Protein AF-A0A2V6SH34-F1 (afdb_monomer_lite)

Foldseek 3Di:
DDDDDDPPPDPDDDDDPLVVVLVVLLLVLQLVCLAVNLVPRALVVSCVVVVHDSVRSCVNQVGSVSSSVSSVVVVVVVLCVQAVVVLVPFDPDPSSVVSNVVSVVCVVVDCSRNHD

Secondary structure (DSSP, 8-state):
----------PPPPPPHHHHHHHHHHHHHHHHHHHHHHHH--HHHHHHHTT--HHHHHHHHSSHHHHHHHHHHHHHHHHIIIIIHHHHTSPTTHHHHHHHHHHHHHHHT-TTSTT-

pLDDT: mean 86.34, std 17.23, range [37.78, 98.5]

Structure (mmCIF, N/CA/C/O backbone):
data_AF-A0A2V6SH34-F1
#
_entry.id   AF-A0A2V6SH34-F1
#
loop_
_atom_site.group_PDB
_atom_site.id
_atom_site.type_symbol
_atom_site.label_atom_id
_atom_site.label_alt_id
_atom_site.label_comp_id
_atom_site.label_asym_id
_atom_site.label_entity_id
_atom_site.label_seq_id
_atom_site.pdbx_PDB_ins_code
_atom_site.Cartn_x
_atom_site.Cartn_y
_atom_site.Cartn_z
_atom_site.occupancy
_atom_site.B_iso_or_equiv
_atom_site.auth_seq_id
_atom_site.auth_comp_id
_atom_site.auth_asym_id
_atom_site.auth_atom_id
_atom_site.pdbx_PDB_model_num
ATOM 1 N N . MET A 1 1 ? -13.516 30.768 33.360 1.00 46.38 1 MET A N 1
ATOM 2 C CA . MET A 1 1 ? -12.918 31.192 32.075 1.00 46.38 1 MET A CA 1
ATOM 3 C C . MET A 1 1 ? -11.437 30.841 32.093 1.00 46.38 1 MET A C 1
ATOM 5 O O . MET A 1 1 ? -10.679 31.543 32.738 1.00 46.38 1 MET A O 1
ATOM 9 N N . THR A 1 2 ? -11.023 29.762 31.432 1.00 37.78 2 THR A N 1
ATOM 10 C CA . THR A 1 2 ? -9.606 29.489 31.134 1.00 37.78 2 THR A CA 1
ATOM 11 C C . THR A 1 2 ? -9.533 28.840 29.756 1.00 37.78 2 THR A C 1
ATOM 13 O O . THR A 1 2 ? -9.939 27.699 29.551 1.00 37.78 2 THR A O 1
ATOM 16 N N . ALA A 1 3 ? -9.094 29.631 28.778 1.00 46.12 3 ALA A N 1
ATOM 17 C CA . ALA A 1 3 ? -8.909 29.214 27.398 1.00 46.12 3 ALA A CA 1
ATOM 18 C C . ALA A 1 3 ? -7.631 28.367 27.290 1.00 46.12 3 ALA A C 1
ATOM 20 O O . ALA A 1 3 ? -6.523 28.868 27.469 1.00 46.12 3 ALA A O 1
ATOM 21 N N . GLY A 1 4 ? -7.792 27.073 27.012 1.00 39.00 4 GLY A N 1
ATOM 22 C CA . GLY A 1 4 ? -6.694 26.165 26.696 1.00 39.00 4 GLY A CA 1
ATOM 23 C C . GLY A 1 4 ? -6.188 26.407 25.275 1.00 39.00 4 GLY A C 1
ATOM 24 O O . GLY A 1 4 ? -6.943 26.310 24.308 1.00 39.00 4 GLY A O 1
ATOM 25 N N . ALA A 1 5 ? -4.904 26.738 25.167 1.00 45.12 5 ALA A N 1
ATOM 26 C CA . ALA A 1 5 ? -4.193 27.040 23.935 1.00 45.12 5 ALA A CA 1
ATOM 27 C C . ALA A 1 5 ? -4.395 25.974 22.838 1.00 45.12 5 ALA A C 1
ATOM 29 O O . ALA A 1 5 ? -4.084 24.791 23.017 1.00 45.12 5 ALA A O 1
ATOM 30 N N . LYS A 1 6 ? -4.854 26.419 21.661 1.00 47.69 6 LYS A N 1
ATOM 31 C CA . LYS A 1 6 ? -4.841 25.639 20.419 1.00 47.69 6 LYS A CA 1
ATOM 32 C C . LYS A 1 6 ? -3.385 25.368 20.025 1.00 47.69 6 LYS A C 1
ATOM 34 O O . LYS A 1 6 ? -2.729 26.219 19.432 1.00 47.69 6 LYS A O 1
ATOM 39 N N . ARG A 1 7 ? -2.873 24.174 20.346 1.00 52.72 7 ARG A N 1
ATOM 40 C CA . ARG A 1 7 ? -1.642 23.643 19.741 1.00 52.72 7 ARG A CA 1
ATOM 41 C C . ARG A 1 7 ? -1.880 23.534 18.237 1.00 52.72 7 ARG A C 1
ATOM 43 O O . ARG A 1 7 ? -2.653 22.687 17.799 1.00 52.72 7 ARG A O 1
ATOM 50 N N . GLY A 1 8 ? -1.252 24.419 17.468 1.00 41.31 8 GLY A N 1
ATOM 51 C CA . GLY A 1 8 ? -1.269 24.368 16.012 1.00 41.31 8 GLY A CA 1
ATOM 52 C C . GLY A 1 8 ? -0.751 23.012 15.543 1.00 41.31 8 GLY A C 1
ATOM 53 O O . GLY A 1 8 ? 0.417 22.684 15.752 1.00 41.31 8 GLY A O 1
ATOM 54 N N . ALA A 1 9 ? -1.630 22.211 14.944 1.00 49.34 9 ALA A N 1
ATOM 55 C CA . ALA A 1 9 ? -1.234 21.006 14.239 1.00 49.34 9 ALA A CA 1
ATOM 56 C C . ALA A 1 9 ? -0.336 21.437 13.072 1.00 49.34 9 ALA A C 1
ATOM 58 O O . ALA A 1 9 ? -0.781 22.102 12.139 1.00 49.34 9 ALA A O 1
ATOM 59 N N . LYS A 1 10 ? 0.959 21.133 13.173 1.00 48.19 10 LYS A N 1
ATOM 60 C CA . LYS A 1 10 ? 1.942 21.432 12.132 1.00 48.19 10 LYS A CA 1
ATOM 61 C C . LYS A 1 10 ? 1.590 20.571 10.917 1.00 48.19 10 LYS A C 1
ATOM 63 O O . LYS A 1 10 ? 1.704 19.350 10.994 1.00 48.19 10 LYS A O 1
ATOM 68 N N . SER A 1 11 ? 1.134 21.191 9.830 1.00 52.50 11 SER A N 1
ATOM 69 C CA . SER A 1 11 ? 0.846 20.484 8.580 1.00 52.50 11 SER A CA 1
ATOM 70 C C . SER A 1 11 ? 2.087 19.695 8.134 1.00 52.50 11 SER A C 1
ATOM 72 O O . SER A 1 11 ? 3.193 20.249 8.189 1.00 52.50 11 SER A O 1
ATOM 74 N N . PRO A 1 12 ? 1.954 18.420 7.721 1.00 60.06 12 PRO A N 1
ATOM 75 C CA . PRO A 1 12 ? 3.093 17.628 7.272 1.00 60.06 12 PRO A CA 1
ATOM 76 C C . PRO A 1 12 ? 3.802 18.343 6.119 1.00 60.06 12 PRO A C 1
ATOM 78 O O . PRO A 1 12 ? 3.156 18.791 5.170 1.00 60.06 12 PRO A O 1
ATOM 81 N N . ARG A 1 13 ? 5.131 18.482 6.198 1.00 63.97 13 ARG A N 1
ATOM 82 C CA . ARG A 1 13 ? 5.908 19.029 5.079 1.00 63.97 13 ARG A CA 1
ATOM 83 C C . ARG A 1 13 ? 5.768 18.084 3.880 1.00 63.97 13 ARG A C 1
ATOM 85 O O . ARG A 1 13 ? 5.848 16.872 4.085 1.00 63.97 13 ARG A O 1
ATOM 92 N N . PRO A 1 14 ? 5.590 18.600 2.651 1.00 68.50 14 PRO A N 1
ATOM 93 C CA . PRO A 1 14 ? 5.561 17.743 1.477 1.00 68.50 14 PRO A CA 1
ATOM 94 C C . PRO A 1 14 ? 6.881 16.972 1.387 1.00 68.50 14 PRO A C 1
ATOM 96 O O . PRO A 1 14 ? 7.952 17.579 1.455 1.00 68.50 14 PRO A O 1
ATOM 99 N N . GLY A 1 15 ? 6.797 15.645 1.256 1.00 77.56 15 GLY A N 1
ATOM 100 C CA . GLY A 1 15 ? 7.970 14.782 1.108 1.00 77.56 15 GLY A CA 1
ATOM 101 C C . GLY A 1 15 ? 8.833 15.191 -0.087 1.00 77.56 15 GLY A C 1
ATOM 102 O O . GLY A 1 15 ? 8.366 15.851 -1.025 1.00 77.56 15 GLY A O 1
ATOM 103 N N . SER A 1 16 ? 10.101 14.793 -0.062 1.00 92.44 16 SER A N 1
ATOM 104 C CA . SER A 1 16 ? 11.058 14.992 -1.151 1.00 92.44 16 SER A CA 1
ATOM 105 C C . SER A 1 16 ? 10.531 14.442 -2.484 1.00 92.44 16 SER A C 1
ATOM 107 O O . SER A 1 16 ? 9.653 13.578 -2.532 1.00 92.44 16 SER A O 1
ATOM 109 N N . LYS A 1 17 ? 11.086 14.919 -3.609 1.00 90.69 17 LYS A N 1
ATOM 110 C CA . LYS A 1 17 ? 10.730 14.398 -4.943 1.00 90.69 17 LYS A CA 1
ATOM 111 C C . LYS A 1 17 ? 10.892 12.872 -5.006 1.00 90.69 17 LYS A C 1
ATOM 113 O O . LYS A 1 17 ? 10.008 12.200 -5.521 1.00 90.69 17 LYS A O 1
ATOM 118 N N . GLY A 1 18 ? 11.977 12.345 -4.433 1.00 91.88 18 GLY A N 1
ATOM 119 C CA . GLY A 1 18 ? 12.252 10.909 -4.388 1.00 91.88 18 GLY A CA 1
ATOM 120 C C . GLY A 1 18 ? 11.214 10.116 -3.592 1.00 91.88 18 GLY A C 1
ATOM 121 O O . GLY A 1 18 ? 10.790 9.059 -4.049 1.00 91.88 18 GLY A O 1
ATOM 122 N N . GLU A 1 19 ? 10.752 10.638 -2.453 1.00 93.00 19 GLU A N 1
ATOM 123 C CA . GLU A 1 19 ? 9.687 10.004 -1.659 1.00 93.00 19 GLU A CA 1
ATOM 124 C C . GLU A 1 19 ? 8.351 9.998 -2.402 1.00 93.00 19 GLU A C 1
ATOM 126 O O . GLU A 1 19 ? 7.681 8.971 -2.429 1.00 93.00 19 GLU A O 1
ATOM 131 N N . ARG A 1 20 ? 7.989 11.099 -3.075 1.00 93.50 20 ARG A N 1
ATOM 132 C CA . ARG A 1 20 ? 6.758 11.150 -3.883 1.00 93.50 20 ARG A CA 1
ATOM 133 C C . ARG A 1 20 ? 6.791 10.156 -5.040 1.00 93.50 20 ARG A C 1
ATOM 135 O O . ARG A 1 20 ? 5.810 9.454 -5.262 1.00 93.50 20 ARG A O 1
ATOM 142 N N . THR A 1 21 ? 7.917 10.066 -5.751 1.00 94.62 21 THR A N 1
ATOM 143 C CA . THR A 1 21 ? 8.104 9.060 -6.806 1.00 94.62 21 THR A CA 1
ATOM 144 C C . THR A 1 21 ? 8.001 7.649 -6.233 1.00 94.62 21 THR A C 1
ATOM 146 O O . THR A 1 21 ? 7.301 6.810 -6.793 1.00 94.62 21 THR A O 1
ATOM 149 N N . ARG A 1 22 ? 8.639 7.389 -5.086 1.00 95.31 22 ARG A N 1
ATOM 150 C CA . ARG A 1 22 ? 8.586 6.086 -4.416 1.00 95.31 22 ARG A CA 1
ATOM 151 C C . ARG A 1 22 ? 7.160 5.694 -4.019 1.00 95.31 22 ARG A C 1
ATOM 153 O O . ARG A 1 22 ? 6.774 4.553 -4.249 1.00 95.31 22 ARG A O 1
ATOM 160 N N . GLU A 1 23 ? 6.380 6.619 -3.463 1.00 94.62 23 GLU A N 1
ATOM 161 C CA . GLU A 1 23 ? 4.965 6.396 -3.127 1.00 94.62 23 GLU A CA 1
ATOM 162 C C . GLU A 1 23 ? 4.110 6.125 -4.369 1.00 94.62 23 GLU A C 1
ATOM 164 O O . GLU A 1 23 ? 3.297 5.203 -4.359 1.00 94.62 23 GLU A O 1
ATOM 169 N N . ALA A 1 24 ? 4.324 6.864 -5.462 1.00 94.38 24 ALA A N 1
ATOM 170 C CA . ALA A 1 24 ? 3.616 6.627 -6.721 1.00 94.38 24 ALA A CA 1
ATOM 171 C C . ALA A 1 24 ? 3.908 5.226 -7.286 1.00 94.38 24 ALA A C 1
ATOM 173 O O . ALA A 1 24 ? 2.988 4.524 -7.708 1.00 94.38 24 ALA A O 1
ATOM 174 N N . ILE A 1 25 ? 5.170 4.786 -7.223 1.00 96.25 25 ILE A N 1
ATOM 175 C CA . ILE A 1 25 ? 5.550 3.425 -7.616 1.00 96.25 25 ILE A CA 1
ATOM 176 C C . ILE A 1 25 ? 4.850 2.392 -6.727 1.00 96.25 25 ILE A C 1
ATOM 178 O O . ILE A 1 25 ? 4.331 1.409 -7.244 1.00 96.25 25 ILE A O 1
ATOM 182 N N . LEU A 1 26 ? 4.803 2.601 -5.407 1.00 96.25 26 LEU A N 1
ATOM 183 C CA . LEU A 1 26 ? 4.143 1.673 -4.482 1.00 96.25 26 LEU A CA 1
ATOM 184 C C . LEU A 1 26 ? 2.634 1.582 -4.702 1.00 96.25 26 LEU A C 1
ATOM 186 O O . LEU A 1 26 ? 2.083 0.485 -4.635 1.00 96.25 26 LEU A O 1
ATOM 190 N N . ALA A 1 27 ? 1.975 2.703 -4.995 1.00 93.06 27 ALA A N 1
ATOM 191 C CA . ALA A 1 27 ? 0.557 2.717 -5.336 1.00 93.06 27 ALA A CA 1
ATOM 192 C C . ALA A 1 27 ? 0.282 1.882 -6.596 1.00 93.06 27 ALA A C 1
ATOM 194 O O . ALA A 1 27 ? -0.614 1.039 -6.598 1.00 93.06 27 ALA A O 1
ATOM 195 N N . HIS A 1 28 ? 1.102 2.049 -7.638 1.00 95.00 28 HIS A N 1
ATOM 196 C CA . HIS A 1 28 ? 0.981 1.254 -8.859 1.00 95.00 28 HIS A CA 1
ATOM 197 C C . HIS A 1 28 ? 1.337 -0.224 -8.633 1.00 95.00 28 HIS A C 1
ATOM 199 O O . HIS A 1 28 ? 0.651 -1.113 -9.125 1.00 95.00 28 HIS A O 1
ATOM 205 N N . ALA A 1 29 ? 2.382 -0.506 -7.853 1.00 95.06 29 ALA A N 1
ATOM 206 C CA . ALA A 1 29 ? 2.795 -1.864 -7.514 1.00 95.06 29 ALA A CA 1
ATOM 207 C C . ALA A 1 29 ? 1.694 -2.629 -6.779 1.00 95.06 29 ALA A C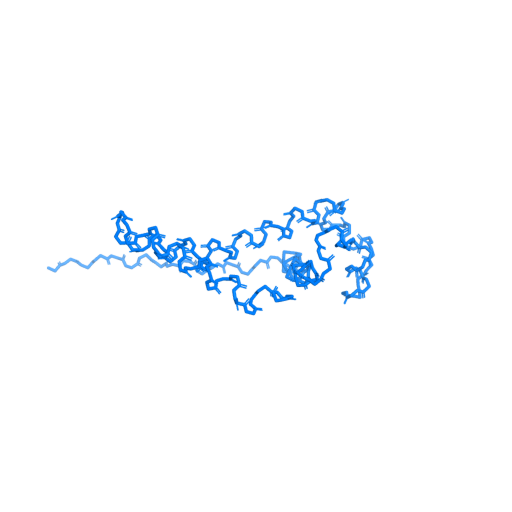 1
ATOM 209 O O . ALA A 1 29 ? 1.438 -3.787 -7.104 1.00 95.06 29 ALA A O 1
ATOM 210 N N . LEU A 1 30 ? 1.015 -1.976 -5.832 1.00 92.56 30 LEU A N 1
ATOM 211 C CA . LEU A 1 30 ? -0.131 -2.556 -5.142 1.00 92.56 30 LEU A CA 1
ATOM 212 C C . LEU A 1 30 ? -1.284 -2.828 -6.119 1.00 92.56 30 LEU A C 1
ATOM 214 O O . LEU A 1 30 ? -1.822 -3.928 -6.116 1.00 92.56 30 LEU A O 1
ATOM 218 N N . ALA A 1 31 ? -1.589 -1.876 -7.007 1.00 90.06 31 ALA A N 1
ATOM 219 C CA . ALA A 1 31 ? -2.614 -2.025 -8.044 1.00 90.06 31 ALA A CA 1
ATOM 220 C C . ALA A 1 31 ? -2.339 -3.150 -9.049 1.00 90.06 31 ALA A C 1
ATOM 222 O O . ALA A 1 31 ? -3.241 -3.756 -9.629 1.00 90.06 31 ALA A O 1
ATOM 223 N N . LEU A 1 32 ? -1.067 -3.401 -9.329 1.00 92.00 32 LEU A N 1
ATOM 224 C CA . LEU A 1 32 ? -0.663 -4.508 -10.173 1.00 92.00 32 LEU A CA 1
ATOM 225 C C . LEU A 1 32 ? -0.756 -5.828 -9.399 1.00 92.00 32 LEU A C 1
ATOM 227 O O . LEU A 1 32 ? -1.329 -6.791 -9.904 1.00 92.00 32 LEU A O 1
ATOM 231 N N . ALA A 1 33 ? -0.252 -5.865 -8.162 1.00 91.19 33 ALA A N 1
ATOM 232 C CA . ALA A 1 33 ? -0.223 -7.062 -7.323 1.00 91.19 33 ALA A CA 1
ATOM 233 C C . ALA A 1 33 ? -1.615 -7.623 -7.007 1.00 91.19 33 ALA A C 1
ATOM 235 O O . ALA A 1 33 ? -1.759 -8.836 -6.913 1.00 91.19 33 ALA A O 1
ATOM 236 N N . THR A 1 34 ? -2.643 -6.785 -6.893 1.00 85.56 34 THR A N 1
ATOM 237 C CA . THR A 1 34 ? -4.033 -7.238 -6.715 1.00 85.56 34 THR A CA 1
ATOM 238 C C . THR A 1 34 ? -4.574 -7.981 -7.938 1.00 85.56 34 THR A C 1
ATOM 240 O O . THR A 1 34 ? -5.433 -8.837 -7.796 1.00 85.56 34 THR A O 1
ATOM 243 N N . ARG A 1 35 ? -4.049 -7.709 -9.140 1.00 88.12 35 ARG A N 1
ATOM 244 C CA . ARG A 1 35 ? -4.481 -8.367 -10.386 1.00 88.12 35 ARG A CA 1
ATOM 245 C C . ARG A 1 35 ? -3.679 -9.621 -10.721 1.00 88.12 35 ARG A C 1
ATOM 247 O O . ARG A 1 35 ? -4.232 -10.573 -11.255 1.00 88.12 35 ARG A O 1
ATOM 254 N N . ILE A 1 36 ? -2.369 -9.611 -10.461 1.00 89.25 36 ILE A N 1
ATOM 255 C CA . ILE A 1 36 ? -1.453 -10.693 -10.883 1.00 89.25 36 ILE A CA 1
ATOM 256 C C . ILE A 1 36 ? -0.809 -11.452 -9.714 1.00 89.25 36 ILE A C 1
ATOM 258 O O . ILE A 1 36 ? 0.049 -12.311 -9.925 1.00 89.25 36 ILE A O 1
ATOM 262 N N . GLY A 1 37 ? -1.186 -11.117 -8.481 1.00 89.44 37 GLY A N 1
ATOM 263 C CA . GLY A 1 37 ? -0.545 -11.597 -7.262 1.00 89.44 37 GLY A CA 1
ATOM 264 C C . GLY A 1 37 ? 0.846 -10.995 -7.031 1.00 89.44 37 GLY A C 1
ATOM 265 O O . GLY A 1 37 ? 1.526 -10.510 -7.939 1.00 89.44 37 GLY A O 1
ATOM 266 N N . PHE A 1 38 ? 1.334 -11.081 -5.790 1.00 89.94 38 PHE A N 1
ATOM 267 C CA . PHE A 1 38 ? 2.686 -10.622 -5.455 1.00 89.94 38 PHE A CA 1
ATOM 268 C C . PHE A 1 38 ? 3.773 -11.407 -6.195 1.00 89.94 38 PHE A C 1
ATOM 270 O O . PHE A 1 38 ? 4.764 -10.813 -6.604 1.00 89.94 38 PHE A O 1
ATOM 277 N N . ALA A 1 39 ? 3.595 -12.710 -6.437 1.00 90.25 39 ALA A N 1
ATOM 278 C CA . ALA A 1 39 ? 4.582 -13.522 -7.155 1.00 90.25 39 ALA A CA 1
ATOM 279 C C . ALA A 1 39 ? 4.884 -12.982 -8.570 1.00 90.25 39 ALA A C 1
ATOM 281 O O . ALA A 1 39 ? 6.049 -13.000 -8.995 1.00 90.25 39 ALA A O 1
ATOM 282 N N . GLY A 1 40 ? 3.857 -12.451 -9.249 1.00 91.75 40 GLY A N 1
ATOM 283 C CA . GLY A 1 40 ? 3.948 -11.804 -10.559 1.00 91.75 40 GLY A CA 1
ATOM 284 C C . GLY A 1 40 ? 4.475 -10.364 -10.524 1.00 91.75 40 GLY A C 1
ATOM 285 O O . GLY A 1 40 ? 4.906 -9.848 -11.557 1.00 91.75 40 GLY A O 1
ATOM 286 N N . LEU A 1 41 ? 4.504 -9.718 -9.353 1.00 94.88 41 LEU A N 1
ATOM 287 C CA . LEU A 1 41 ? 5.060 -8.377 -9.181 1.00 94.88 41 LEU A CA 1
ATOM 288 C C . LEU A 1 41 ? 6.590 -8.415 -9.312 1.00 94.88 41 LEU A C 1
ATOM 290 O O . LEU A 1 41 ? 7.286 -9.010 -8.487 1.00 94.88 41 LEU A O 1
ATOM 294 N N . THR A 1 42 ? 7.127 -7.759 -10.342 1.00 94.88 42 THR A N 1
ATOM 295 C CA . THR A 1 42 ? 8.572 -7.691 -10.608 1.00 94.88 42 THR A CA 1
ATOM 296 C C . THR A 1 42 ? 9.018 -6.272 -10.948 1.00 94.88 42 THR A C 1
ATOM 298 O O . THR A 1 42 ? 8.226 -5.455 -11.415 1.00 94.88 42 THR A O 1
ATOM 301 N N . ILE A 1 43 ? 10.317 -5.995 -10.773 1.00 95.62 43 ILE A N 1
ATOM 302 C CA . ILE A 1 43 ? 10.932 -4.725 -11.190 1.00 95.62 43 ILE A CA 1
ATOM 303 C C . ILE A 1 43 ? 10.773 -4.503 -12.698 1.00 95.62 43 ILE A C 1
ATOM 305 O O . ILE A 1 43 ? 10.514 -3.386 -13.124 1.00 95.62 43 ILE A O 1
ATOM 309 N N . GLY A 1 44 ? 10.929 -5.556 -13.508 1.00 94.81 44 GLY A N 1
ATOM 310 C CA . GLY A 1 44 ? 10.836 -5.444 -14.962 1.00 94.81 44 GLY A CA 1
ATOM 311 C C . GLY A 1 44 ? 9.446 -5.039 -15.431 1.00 94.81 44 GLY A C 1
ATOM 312 O O . GLY A 1 44 ? 9.324 -4.091 -16.195 1.00 94.81 44 GLY A O 1
ATOM 313 N N . ARG A 1 45 ? 8.409 -5.683 -14.896 1.00 94.25 45 ARG A N 1
ATOM 314 C CA . ARG A 1 45 ? 7.037 -5.359 -15.280 1.00 94.25 45 ARG A CA 1
ATOM 315 C C . ARG A 1 45 ? 6.615 -3.961 -14.835 1.00 94.25 45 ARG A C 1
ATOM 317 O O . ARG A 1 45 ? 6.026 -3.230 -15.612 1.00 94.25 45 ARG A O 1
ATOM 324 N N . LEU A 1 46 ? 6.999 -3.548 -13.625 1.00 95.50 46 LEU A N 1
ATOM 325 C CA . LEU A 1 46 ? 6.775 -2.166 -13.192 1.00 95.50 46 LEU A CA 1
ATOM 326 C C . LEU A 1 46 ? 7.546 -1.147 -14.029 1.00 95.50 46 LEU A C 1
ATOM 328 O O . LEU A 1 46 ? 7.055 -0.043 -14.227 1.00 95.50 46 LEU A O 1
ATOM 332 N N . ALA A 1 47 ? 8.756 -1.482 -14.484 1.00 95.69 47 ALA A N 1
ATOM 333 C CA . ALA A 1 47 ? 9.543 -0.605 -15.347 1.00 95.69 47 ALA A CA 1
ATOM 334 C C . ALA A 1 47 ? 8.799 -0.344 -16.665 1.00 95.69 47 ALA A C 1
ATOM 336 O O . ALA A 1 47 ? 8.699 0.801 -17.099 1.00 95.69 47 ALA A O 1
ATOM 337 N N . GLU A 1 48 ? 8.235 -1.403 -17.249 1.00 95.88 48 GLU A N 1
ATOM 338 C CA . GLU A 1 48 ? 7.405 -1.342 -18.453 1.00 95.88 48 GLU A CA 1
ATOM 339 C C . GLU A 1 48 ? 6.126 -0.525 -18.211 1.00 95.88 48 GLU A C 1
ATOM 341 O O . GLU A 1 48 ? 5.902 0.458 -18.917 1.00 95.88 48 GLU A O 1
ATOM 346 N N . ASP A 1 49 ? 5.353 -0.861 -17.172 1.00 95.19 49 ASP A N 1
ATOM 347 C CA . ASP A 1 49 ? 4.063 -0.220 -16.870 1.00 95.19 49 ASP A CA 1
ATOM 348 C C . ASP A 1 49 ? 4.200 1.271 -16.494 1.00 95.19 49 ASP A C 1
ATOM 350 O O . ASP A 1 49 ? 3.314 2.074 -16.782 1.00 95.19 49 ASP A O 1
ATOM 354 N N . LEU A 1 50 ? 5.304 1.661 -15.844 1.00 95.62 50 LEU A N 1
ATOM 355 C CA . LEU A 1 50 ? 5.560 3.040 -15.404 1.00 95.62 50 LEU A CA 1
ATOM 356 C C . LEU A 1 50 ? 6.439 3.845 -16.372 1.00 95.62 50 LEU A C 1
ATOM 358 O O . LEU A 1 50 ? 6.772 4.991 -16.067 1.00 95.62 50 LEU A O 1
ATOM 362 N N . HIS A 1 51 ? 6.854 3.261 -17.501 1.00 95.88 51 HIS A N 1
ATOM 363 C CA . HIS A 1 51 ? 7.820 3.858 -18.432 1.00 95.88 51 HIS A CA 1
ATOM 364 C C . HIS A 1 51 ? 9.106 4.350 -17.737 1.00 95.88 51 HIS A C 1
ATOM 366 O O . HIS A 1 51 ? 9.664 5.401 -18.059 1.00 95.88 51 HIS A O 1
ATOM 372 N N . MET A 1 52 ? 9.584 3.578 -16.760 1.00 95.19 52 MET A N 1
ATOM 373 C CA . MET A 1 52 ? 10.824 3.830 -16.028 1.00 95.19 52 MET A CA 1
ATOM 374 C C . MET A 1 52 ? 11.892 2.823 -16.445 1.00 95.19 52 MET A C 1
ATOM 376 O O . MET A 1 52 ? 11.596 1.698 -16.831 1.00 95.19 52 MET A O 1
ATOM 380 N N . SER A 1 53 ? 13.170 3.176 -16.315 1.00 96.75 53 SER A N 1
ATOM 381 C CA . SER A 1 53 ? 14.225 2.174 -16.475 1.00 96.75 53 SER A CA 1
ATOM 382 C C . SER A 1 53 ? 14.226 1.193 -15.295 1.00 96.75 53 SER A C 1
ATOM 384 O O . SER A 1 53 ? 13.951 1.565 -14.148 1.00 96.75 53 SER A O 1
ATOM 386 N N . LYS A 1 54 ? 14.624 -0.063 -15.547 1.00 95.31 54 LYS A N 1
ATOM 387 C CA . LYS A 1 54 ? 14.847 -1.050 -14.473 1.00 95.31 54 LYS A CA 1
ATOM 388 C C . LYS A 1 54 ? 15.839 -0.514 -13.436 1.00 95.31 54 LYS A C 1
ATOM 390 O O . LYS A 1 54 ? 15.582 -0.636 -12.244 1.00 95.31 54 LYS A O 1
ATOM 395 N N . SER A 1 55 ? 16.928 0.128 -13.873 1.00 95.19 55 SER A N 1
ATOM 396 C CA . SER A 1 55 ? 17.924 0.743 -12.981 1.00 95.19 55 SER A CA 1
ATOM 397 C C . SER A 1 55 ? 17.334 1.857 -12.107 1.00 95.19 55 SER A C 1
ATOM 399 O O . SER A 1 55 ? 17.660 1.934 -10.924 1.00 95.19 55 SER A O 1
ATOM 401 N N . GLY A 1 56 ? 16.413 2.665 -12.644 1.00 94.12 56 GLY A N 1
ATOM 402 C CA . GLY A 1 56 ? 15.686 3.687 -11.891 1.00 94.12 56 GLY A CA 1
ATOM 403 C C . GLY A 1 56 ? 14.810 3.092 -10.787 1.00 94.12 56 GLY A C 1
ATOM 404 O O . GLY A 1 56 ? 14.839 3.570 -9.657 1.00 94.12 56 GLY A O 1
ATOM 405 N N . LEU A 1 57 ? 14.095 1.997 -11.062 1.00 94.94 57 LEU A N 1
ATOM 406 C CA . LEU A 1 57 ? 13.339 1.275 -10.029 1.00 94.94 57 LEU A CA 1
ATOM 407 C C . LEU A 1 57 ? 14.240 0.575 -9.008 1.00 94.94 57 LEU A C 1
ATOM 409 O O . LEU A 1 57 ? 13.958 0.610 -7.806 1.00 94.94 57 LEU A O 1
ATOM 413 N N . PHE A 1 58 ? 15.346 -0.020 -9.458 1.00 93.75 58 PHE A N 1
ATOM 414 C CA . PHE A 1 58 ? 16.342 -0.625 -8.573 1.00 93.75 58 PHE A CA 1
ATOM 415 C C . PHE A 1 58 ? 16.913 0.390 -7.574 1.00 93.75 58 PHE A C 1
ATOM 417 O O . PHE A 1 58 ? 17.107 0.034 -6.414 1.00 93.75 58 PHE A O 1
ATOM 424 N N . ALA A 1 59 ? 17.094 1.656 -7.964 1.00 94.56 59 ALA A N 1
ATOM 425 C CA . ALA A 1 59 ? 17.540 2.709 -7.050 1.00 94.56 59 ALA A CA 1
ATOM 426 C C . ALA A 1 59 ? 16.567 2.955 -5.875 1.00 94.56 59 ALA A C 1
ATOM 428 O O . ALA A 1 59 ? 16.999 3.354 -4.794 1.00 94.56 59 ALA A O 1
ATOM 429 N N . HIS A 1 60 ? 15.269 2.676 -6.048 1.00 94.62 60 HIS A N 1
ATOM 430 C CA . HIS A 1 60 ? 14.257 2.845 -5.000 1.00 94.62 60 HIS A CA 1
ATOM 431 C C . HIS A 1 60 ? 14.047 1.601 -4.125 1.00 94.62 60 HIS A C 1
ATOM 433 O O . HIS A 1 60 ? 13.765 1.744 -2.931 1.00 94.62 60 HIS A O 1
ATOM 439 N N . PHE A 1 61 ? 14.150 0.396 -4.700 1.00 94.88 61 PHE A N 1
ATOM 440 C CA . PHE A 1 61 ? 13.733 -0.844 -4.023 1.00 94.88 61 PHE A CA 1
ATOM 441 C C . PHE A 1 61 ? 14.819 -1.908 -3.895 1.00 94.88 61 PHE A C 1
ATOM 443 O O . PHE A 1 61 ? 14.649 -2.811 -3.092 1.00 94.88 61 PHE A O 1
ATOM 450 N N . ARG A 1 62 ? 15.951 -1.795 -4.596 1.00 94.25 62 ARG A N 1
ATOM 451 C CA . ARG A 1 62 ? 17.124 -2.696 -4.546 1.00 94.25 62 ARG A CA 1
ATOM 452 C C . ARG A 1 62 ? 16.912 -4.158 -4.967 1.00 94.25 62 ARG A C 1
ATOM 454 O O . ARG A 1 62 ? 17.854 -4.744 -5.483 1.00 94.25 62 ARG A O 1
ATOM 461 N N . SER A 1 63 ? 15.734 -4.753 -4.781 1.00 95.38 63 SER A N 1
ATOM 462 C CA . SER A 1 63 ? 15.398 -6.105 -5.251 1.00 95.38 63 SER A CA 1
ATOM 463 C C . SER A 1 63 ? 13.891 -6.281 -5.486 1.00 95.38 63 SER A C 1
ATOM 465 O O . SER A 1 63 ? 13.085 -5.418 -5.124 1.00 95.38 63 SER A O 1
ATOM 467 N N . LYS A 1 64 ? 13.506 -7.416 -6.089 1.00 94.06 64 LYS A N 1
ATOM 468 C CA . LYS A 1 64 ? 12.100 -7.821 -6.260 1.00 94.06 64 LYS A CA 1
ATOM 469 C C . LYS A 1 64 ? 11.413 -7.999 -4.903 1.00 94.06 64 LYS A C 1
ATOM 471 O O . LYS A 1 64 ? 10.316 -7.494 -4.697 1.00 94.06 64 LYS A O 1
ATOM 476 N N . GLU A 1 65 ? 12.069 -8.681 -3.976 1.00 96.56 65 GLU A N 1
ATOM 477 C CA . GLU A 1 65 ? 11.545 -9.005 -2.648 1.00 96.56 65 GLU A CA 1
ATOM 478 C C . GLU A 1 65 ? 11.357 -7.727 -1.830 1.00 96.56 65 GLU A C 1
ATOM 480 O O . GLU A 1 65 ? 10.314 -7.523 -1.218 1.00 96.56 65 GLU A O 1
ATOM 485 N N . ALA A 1 66 ? 12.328 -6.814 -1.873 1.00 96.56 66 ALA A N 1
ATOM 486 C CA . ALA A 1 66 ? 12.232 -5.539 -1.175 1.00 96.56 66 ALA A CA 1
ATOM 487 C C . ALA A 1 66 ? 11.123 -4.634 -1.746 1.00 96.56 66 ALA A C 1
ATOM 489 O O . ALA A 1 66 ? 10.442 -3.947 -0.981 1.00 96.56 66 ALA A O 1
ATOM 490 N N . LEU A 1 67 ? 10.873 -4.675 -3.061 1.00 95.88 67 LEU A N 1
ATOM 491 C CA . LEU A 1 67 ? 9.692 -4.057 -3.672 1.00 95.88 67 LEU A CA 1
ATOM 492 C C . LEU A 1 67 ? 8.391 -4.687 -3.148 1.00 95.88 67 LEU A C 1
ATOM 494 O O . LEU A 1 67 ? 7.491 -3.960 -2.732 1.00 95.88 67 LEU A O 1
ATOM 498 N N . GLN A 1 68 ? 8.286 -6.018 -3.158 1.00 95.81 68 GLN A N 1
ATOM 499 C CA . GLN A 1 68 ? 7.086 -6.730 -2.705 1.00 95.81 68 GLN A CA 1
ATOM 500 C C . GLN A 1 68 ? 6.786 -6.449 -1.231 1.00 95.81 68 GLN A C 1
ATOM 502 O O . GLN A 1 68 ? 5.654 -6.116 -0.890 1.00 95.81 68 GLN A O 1
ATOM 507 N N . VAL A 1 69 ? 7.803 -6.505 -0.366 1.00 96.56 69 VAL A N 1
ATOM 508 C CA . VAL A 1 69 ? 7.674 -6.161 1.056 1.00 96.56 69 VAL A CA 1
ATOM 509 C C . VAL A 1 69 ? 7.229 -4.710 1.215 1.00 96.56 69 VAL A C 1
ATOM 511 O O . VAL A 1 69 ? 6.332 -4.434 2.006 1.00 96.56 69 VAL A O 1
ATOM 514 N N . ALA A 1 70 ? 7.799 -3.772 0.455 1.00 96.19 70 ALA A N 1
ATOM 515 C CA . ALA A 1 70 ? 7.395 -2.371 0.531 1.00 96.19 70 ALA A CA 1
ATOM 516 C C . ALA A 1 70 ? 5.942 -2.150 0.069 1.00 96.19 70 ALA A C 1
ATOM 518 O O . ALA A 1 70 ? 5.216 -1.380 0.699 1.00 96.19 70 ALA A O 1
ATOM 519 N N . ALA A 1 71 ? 5.495 -2.847 -0.978 1.00 94.31 71 ALA A N 1
ATOM 520 C CA . ALA A 1 71 ? 4.103 -2.821 -1.425 1.00 94.31 71 ALA A CA 1
ATOM 521 C C . ALA A 1 71 ? 3.157 -3.439 -0.380 1.00 94.31 71 ALA A C 1
ATOM 523 O O . ALA A 1 71 ? 2.104 -2.869 -0.099 1.00 94.31 71 ALA A O 1
ATOM 524 N N . LEU A 1 72 ? 3.562 -4.531 0.276 1.00 93.69 72 LEU A N 1
ATOM 525 C CA . LEU A 1 72 ? 2.799 -5.134 1.369 1.00 93.69 72 LEU A CA 1
ATOM 526 C C . LEU A 1 72 ? 2.689 -4.195 2.579 1.00 93.69 72 LEU A C 1
ATOM 528 O O . LEU A 1 72 ? 1.604 -4.031 3.123 1.00 93.69 72 LEU A O 1
ATOM 532 N N . ARG A 1 73 ? 3.775 -3.507 2.959 1.00 95.62 73 ARG A N 1
ATOM 533 C CA . ARG A 1 73 ? 3.747 -2.480 4.019 1.00 95.62 73 ARG A CA 1
ATOM 534 C C . ARG A 1 73 ? 2.817 -1.321 3.677 1.00 95.62 73 ARG A C 1
ATOM 536 O O . ARG A 1 73 ? 2.140 -0.789 4.554 1.00 95.62 73 ARG A O 1
ATOM 543 N N . ARG A 1 74 ? 2.752 -0.931 2.400 1.00 93.25 74 ARG A N 1
ATOM 544 C CA . ARG A 1 74 ? 1.801 0.087 1.943 1.00 93.25 74 ARG A CA 1
ATOM 545 C C . ARG A 1 74 ? 0.357 -0.392 2.101 1.00 93.25 74 ARG A C 1
ATOM 547 O O . ARG A 1 74 ? -0.467 0.379 2.590 1.00 93.25 74 ARG A O 1
ATOM 554 N N . ALA A 1 75 ? 0.072 -1.638 1.720 1.00 91.12 75 ALA A N 1
ATOM 555 C 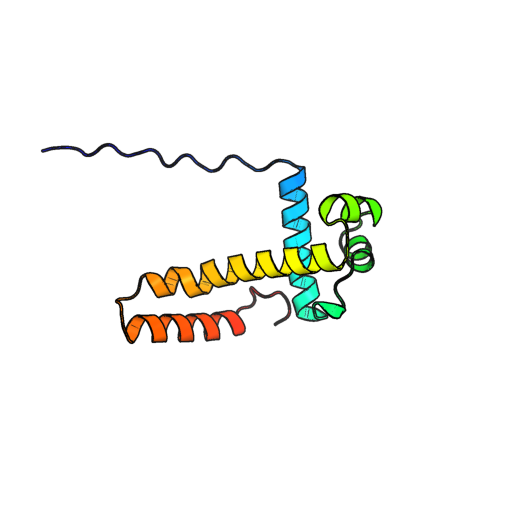CA . ALA A 1 75 ? -1.243 -2.259 1.878 1.00 91.12 75 ALA A CA 1
ATOM 556 C C . ALA A 1 75 ? -1.646 -2.396 3.356 1.00 91.12 75 ALA A C 1
ATOM 558 O O . ALA A 1 75 ? -2.765 -2.044 3.716 1.00 91.12 75 ALA A O 1
ATOM 559 N N . GLU A 1 76 ? -0.718 -2.825 4.216 1.00 92.88 76 GLU A N 1
ATOM 560 C CA . GLU A 1 76 ? -0.893 -2.881 5.673 1.00 92.88 76 GLU A CA 1
ATOM 561 C C . GLU A 1 76 ? -1.310 -1.514 6.229 1.00 92.88 76 GLU A C 1
ATOM 563 O O . GLU A 1 76 ? -2.297 -1.425 6.954 1.00 92.88 76 GLU A O 1
ATOM 568 N N . GLY A 1 77 ? -0.611 -0.440 5.843 1.00 94.00 77 GLY A N 1
ATOM 569 C CA . GLY A 1 77 ? -0.958 0.918 6.264 1.00 94.00 77 GLY A CA 1
ATOM 570 C C . GLY A 1 77 ? -2.374 1.328 5.849 1.00 94.00 77 GLY A C 1
ATOM 571 O O . GLY A 1 77 ? -3.118 1.862 6.668 1.00 94.00 77 GLY A O 1
ATOM 572 N N . LEU A 1 78 ? -2.774 1.020 4.609 1.00 91.94 78 LEU A N 1
ATOM 573 C CA . LEU A 1 78 ? -4.131 1.301 4.128 1.00 91.94 78 LEU A CA 1
ATOM 574 C C . LEU A 1 78 ? -5.194 0.513 4.898 1.00 91.94 78 LEU A C 1
ATOM 576 O O . LEU A 1 78 ? -6.199 1.092 5.299 1.00 91.94 78 LEU A O 1
ATOM 580 N N . MET A 1 79 ? -4.963 -0.779 5.143 1.00 92.31 79 MET A N 1
ATOM 581 C CA . MET A 1 79 ? -5.884 -1.620 5.908 1.00 92.31 79 MET A CA 1
ATOM 582 C C . MET A 1 79 ? -6.004 -1.126 7.353 1.00 92.31 79 MET A C 1
ATOM 584 O O . MET A 1 79 ? -7.108 -1.007 7.880 1.00 92.31 79 MET A O 1
ATOM 588 N N . ILE A 1 80 ? -4.890 -0.754 7.990 1.00 95.88 80 ILE A N 1
ATOM 589 C CA . ILE A 1 80 ? -4.907 -0.171 9.336 1.00 95.88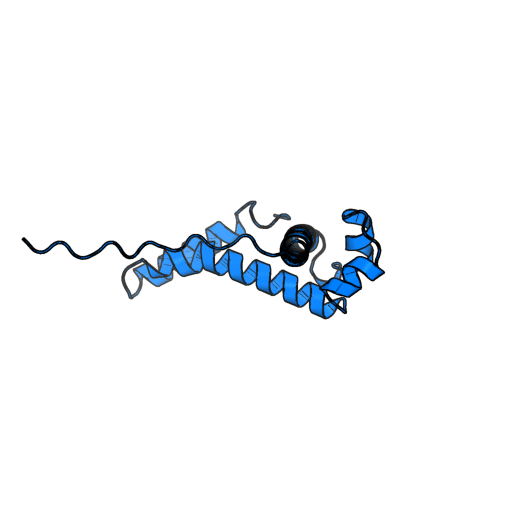 80 ILE A CA 1
ATOM 590 C C . ILE A 1 80 ? -5.744 1.111 9.360 1.00 95.88 80 ILE A C 1
ATOM 592 O O . ILE A 1 80 ? -6.551 1.293 10.273 1.00 95.88 80 ILE A O 1
ATOM 596 N N . ASP A 1 81 ? -5.566 1.988 8.375 1.00 95.00 81 ASP A N 1
ATOM 597 C CA . ASP A 1 81 ? -6.291 3.255 8.294 1.00 95.00 81 ASP A CA 1
ATOM 598 C C . ASP A 1 81 ? -7.786 3.064 8.015 1.00 95.00 81 ASP A C 1
ATOM 600 O O . ASP A 1 81 ? -8.604 3.776 8.597 1.00 95.00 81 ASP A O 1
ATOM 604 N N . ALA A 1 82 ? -8.145 2.096 7.172 1.00 93.12 82 ALA A N 1
ATOM 605 C CA . ALA A 1 82 ? -9.524 1.847 6.762 1.00 93.12 82 ALA A CA 1
ATOM 606 C C . ALA A 1 82 ? -10.314 0.962 7.741 1.00 93.12 82 ALA A C 1
ATOM 608 O O . ALA A 1 82 ? -11.522 1.133 7.881 1.00 93.12 82 ALA A O 1
ATOM 609 N N . VAL A 1 83 ? -9.651 0.027 8.427 1.00 95.62 83 VAL A N 1
ATOM 610 C CA . VAL A 1 83 ? -10.300 -1.017 9.240 1.00 95.62 83 VAL A CA 1
ATOM 611 C C . VAL A 1 83 ? -9.973 -0.851 10.718 1.00 95.62 83 VAL A C 1
ATOM 613 O O . VAL A 1 83 ? -10.865 -0.694 11.554 1.00 95.62 83 VAL A O 1
ATOM 616 N N . VAL A 1 84 ? -8.683 -0.864 11.059 1.00 96.94 84 VAL A N 1
ATOM 617 C CA . VAL A 1 84 ? -8.243 -0.957 12.458 1.00 96.94 84 VAL A CA 1
ATOM 618 C C . VAL A 1 84 ? -8.503 0.345 13.207 1.00 96.94 84 VAL A C 1
ATOM 620 O O . VAL A 1 84 ? -9.138 0.330 14.262 1.00 96.94 84 VAL A O 1
ATOM 623 N N . LYS A 1 85 ? -8.044 1.485 12.676 1.00 97.75 85 LYS A N 1
ATOM 624 C CA . LYS A 1 85 ? -8.197 2.790 13.335 1.00 97.75 85 LYS A CA 1
ATOM 625 C C . LYS A 1 85 ? -9.670 3.145 13.583 1.00 97.75 85 LYS A C 1
ATOM 627 O O . LYS A 1 85 ? -9.969 3.503 14.724 1.00 97.75 85 LYS A O 1
ATOM 632 N N . PRO A 1 86 ? -10.600 3.001 12.615 1.00 96.88 86 PRO A N 1
ATOM 633 C CA . PRO A 1 86 ? -12.019 3.247 12.864 1.00 96.88 86 PRO A CA 1
ATOM 634 C C . PRO A 1 86 ? -12.602 2.308 13.918 1.00 96.88 86 PRO A C 1
ATOM 636 O O . PRO A 1 86 ? -13.281 2.770 14.835 1.00 96.88 86 PRO A O 1
ATOM 639 N N . ALA A 1 87 ? -12.284 1.012 13.873 1.00 97.94 87 ALA A N 1
ATOM 640 C CA . ALA A 1 87 ? -12.813 0.063 14.849 1.00 97.94 87 ALA A CA 1
ATOM 641 C C . ALA A 1 87 ? -12.340 0.355 16.283 1.00 97.94 87 ALA A C 1
ATOM 643 O O . ALA A 1 87 ? -13.102 0.191 17.236 1.00 97.94 87 ALA A O 1
ATOM 644 N N . LEU A 1 88 ? -11.111 0.853 16.461 1.00 97.94 88 LEU A N 1
ATOM 645 C CA . LEU A 1 88 ? -10.594 1.252 17.775 1.00 97.94 88 LEU A CA 1
ATOM 646 C C . LEU A 1 88 ? -11.369 2.419 18.414 1.00 97.94 88 LEU A C 1
ATOM 648 O O . LEU A 1 88 ? -11.293 2.574 19.635 1.00 97.94 88 LEU A O 1
ATOM 652 N N . THR A 1 89 ? -12.137 3.191 17.636 1.00 97.75 89 THR A N 1
ATOM 653 C CA . THR A 1 89 ? -13.022 4.248 18.163 1.00 97.75 89 THR A CA 1
ATOM 654 C C . THR A 1 89 ? -14.280 3.694 18.841 1.00 97.75 89 THR A C 1
ATOM 656 O O . THR A 1 89 ? -14.868 4.374 19.681 1.00 97.75 89 THR A O 1
ATOM 659 N N . ALA A 1 90 ? -14.667 2.447 18.547 1.00 98.00 90 ALA A N 1
ATOM 660 C CA . ALA A 1 90 ? -15.800 1.792 19.190 1.00 98.00 90 ALA A CA 1
ATOM 661 C C . ALA A 1 90 ? -15.485 1.424 20.658 1.00 98.00 90 ALA A C 1
ATOM 663 O O . ALA A 1 90 ? -14.316 1.163 20.996 1.00 98.00 90 ALA A O 1
ATOM 664 N N . PRO A 1 91 ? -16.502 1.341 21.541 1.00 98.25 91 PRO A N 1
ATOM 665 C CA . PRO A 1 91 ? -16.326 0.893 22.920 1.00 98.25 91 PRO A CA 1
ATOM 666 C C . PRO A 1 91 ? -15.629 -0.470 23.014 1.00 98.25 91 PRO A C 1
ATOM 668 O O . PRO A 1 91 ? -15.777 -1.329 22.144 1.00 98.25 91 PRO A O 1
ATOM 671 N N . ARG A 1 92 ? -14.848 -0.674 24.081 1.00 97.56 92 ARG A N 1
ATOM 672 C CA . ARG A 1 92 ? -14.153 -1.948 24.331 1.00 97.56 92 ARG A CA 1
ATOM 673 C C . ARG A 1 92 ? -15.158 -3.102 24.459 1.00 97.56 92 ARG A C 1
ATOM 675 O O . ARG A 1 92 ? -16.270 -2.900 24.933 1.00 97.56 92 ARG A O 1
ATOM 682 N N . GLY A 1 93 ? -14.723 -4.311 24.105 1.00 97.38 93 GLY A N 1
ATOM 683 C CA . GLY A 1 93 ? -15.546 -5.522 24.152 1.00 97.38 93 GLY A CA 1
ATOM 684 C C . GLY A 1 93 ? -16.101 -5.896 22.779 1.00 97.38 93 GLY A C 1
ATOM 685 O O . GLY A 1 93 ? -15.479 -5.610 21.754 1.00 97.38 93 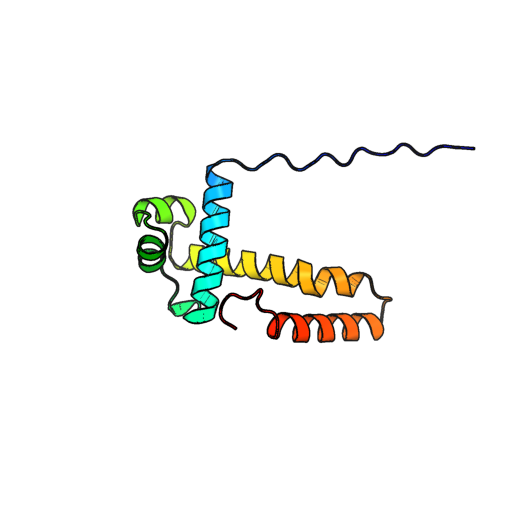GLY A O 1
ATOM 686 N N . GLU A 1 94 ? -17.265 -6.541 22.769 1.00 98.31 94 GLU A N 1
ATOM 687 C CA . GLU A 1 94 ? -17.887 -7.104 21.565 1.00 98.31 94 GLU A CA 1
ATOM 688 C C . GLU A 1 94 ? -18.058 -6.072 20.440 1.00 98.31 94 GLU A C 1
ATOM 690 O O . GLU A 1 94 ? -17.728 -6.358 19.290 1.00 98.31 94 GLU A O 1
ATOM 695 N N . LEU A 1 95 ? -18.495 -4.848 20.766 1.00 98.25 95 LEU A N 1
ATOM 696 C CA . LEU A 1 95 ? -18.753 -3.792 19.779 1.00 98.25 95 LEU A CA 1
ATOM 697 C C . LEU A 1 95 ? -17.527 -3.480 18.912 1.00 98.25 95 LEU A C 1
ATOM 699 O O . LEU A 1 95 ? -17.652 -3.305 17.702 1.00 98.25 95 LEU A O 1
ATOM 703 N N . ARG A 1 96 ? -16.330 -3.466 19.504 1.00 98.50 96 ARG A N 1
ATOM 704 C CA . ARG A 1 96 ? -15.079 -3.235 18.773 1.00 98.50 96 ARG A CA 1
ATOM 705 C C . ARG A 1 96 ? -14.679 -4.411 17.897 1.00 98.50 96 ARG A C 1
ATOM 707 O O . ARG A 1 96 ? -14.208 -4.194 16.785 1.00 98.50 96 ARG A O 1
ATOM 714 N N . VAL A 1 97 ? -14.854 -5.640 18.378 1.00 98.00 97 VAL A N 1
ATOM 715 C CA . VAL A 1 97 ? -14.564 -6.844 17.580 1.00 98.00 97 VAL A CA 1
ATOM 716 C C . VAL A 1 97 ? -15.509 -6.910 16.382 1.00 98.00 97 VAL A C 1
ATOM 718 O O . VAL A 1 97 ? -15.070 -7.145 15.260 1.00 98.00 97 VAL A O 1
ATOM 721 N N . ARG A 1 98 ? -16.792 -6.600 16.598 1.00 98.25 98 ARG A N 1
ATOM 722 C CA . ARG A 1 98 ? -17.787 -6.489 15.531 1.00 98.25 98 ARG A CA 1
ATOM 723 C C . ARG A 1 98 ? -17.414 -5.396 14.530 1.00 98.25 98 ARG A C 1
ATOM 725 O O . ARG A 1 98 ? -17.477 -5.649 13.334 1.00 98.25 98 ARG A O 1
ATOM 732 N N . ALA A 1 99 ? -16.977 -4.224 14.993 1.00 98.12 99 ALA A N 1
ATOM 733 C CA . ALA A 1 99 ? -16.519 -3.147 14.114 1.00 98.12 99 ALA A CA 1
ATOM 734 C C . ALA A 1 99 ? -15.276 -3.540 13.293 1.00 98.12 99 ALA A C 1
ATOM 736 O O . ALA A 1 99 ? -15.230 -3.247 12.102 1.00 98.12 99 ALA A O 1
ATOM 737 N N . LEU A 1 100 ? -14.306 -4.246 13.892 1.00 97.69 100 LEU A N 1
ATOM 738 C CA . LEU A 1 100 ? -13.147 -4.791 13.171 1.00 97.69 100 LEU A CA 1
ATOM 739 C C . LEU A 1 100 ? -13.585 -5.759 12.071 1.00 97.69 100 LEU A C 1
ATOM 741 O O . LEU A 1 100 ? -13.151 -5.622 10.933 1.00 97.69 100 LEU A O 1
ATOM 745 N N . PHE A 1 101 ? -14.461 -6.710 12.403 1.00 97.00 101 PHE A N 1
ATOM 746 C CA . PHE A 1 101 ? -14.947 -7.709 11.453 1.00 97.00 101 PHE A CA 1
ATOM 747 C C . PHE A 1 101 ? -15.732 -7.073 10.299 1.00 97.00 101 PHE A C 1
ATOM 749 O O . PHE A 1 101 ? -15.479 -7.377 9.139 1.00 97.00 101 PHE A O 1
ATOM 756 N N . GLN A 1 102 ? -16.635 -6.135 10.597 1.00 96.31 102 GLN A N 1
ATOM 757 C CA . GLN A 1 102 ? -17.389 -5.416 9.565 1.00 96.31 102 GLN A CA 1
ATOM 758 C C . GLN A 1 102 ? -16.481 -4.551 8.685 1.00 96.31 102 GLN A C 1
ATOM 760 O O . GLN A 1 102 ? -16.637 -4.534 7.465 1.00 96.31 102 GLN A O 1
ATOM 765 N N . GLY A 1 103 ? -15.500 -3.870 9.286 1.00 95.12 103 GLY A N 1
ATOM 766 C CA . GLY A 1 103 ? -14.497 -3.116 8.540 1.00 95.12 103 GLY A CA 1
ATOM 767 C C . GLY A 1 103 ? -13.664 -4.016 7.626 1.00 95.12 103 GLY A C 1
ATOM 768 O O . GLY A 1 103 ? -13.422 -3.648 6.483 1.00 95.12 103 GLY A O 1
ATOM 769 N N . TRP A 1 104 ? -13.291 -5.212 8.089 1.00 93.38 104 TRP A N 1
ATOM 770 C CA . TRP A 1 104 ? -12.563 -6.197 7.289 1.00 93.38 104 TRP A CA 1
ATOM 771 C C . TRP A 1 104 ? -13.371 -6.664 6.073 1.00 93.38 104 TRP A C 1
ATOM 773 O O . TRP A 1 104 ? -12.882 -6.575 4.952 1.00 93.38 104 TRP A O 1
ATOM 783 N N . LEU A 1 105 ? -14.629 -7.077 6.274 1.00 92.88 105 LEU A N 1
ATOM 784 C CA . LEU A 1 105 ? -15.514 -7.487 5.175 1.00 92.88 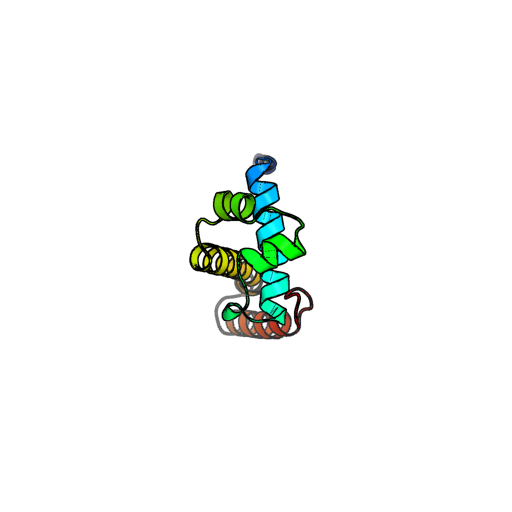105 LEU A CA 1
ATOM 785 C C . LEU A 1 105 ? -15.741 -6.357 4.163 1.00 92.88 105 LEU A C 1
ATOM 787 O O . LEU A 1 105 ? -15.743 -6.585 2.957 1.00 92.88 105 LEU A O 1
ATOM 791 N N . THR A 1 106 ? -15.901 -5.126 4.653 1.00 90.94 106 THR A N 1
ATOM 792 C CA . THR A 1 106 ? -16.058 -3.946 3.790 1.00 90.94 106 THR A CA 1
ATOM 793 C C . THR A 1 106 ? -14.783 -3.668 2.996 1.00 90.94 106 THR A C 1
ATOM 795 O O . THR A 1 106 ? -14.853 -3.302 1.827 1.00 90.94 106 THR A O 1
ATOM 798 N N . TRP A 1 107 ? -13.612 -3.844 3.615 1.00 87.38 107 TRP A N 1
ATOM 799 C CA . TRP A 1 107 ? -12.315 -3.661 2.968 1.00 87.38 107 TRP A CA 1
ATOM 800 C C . TRP A 1 107 ? -12.072 -4.682 1.854 1.00 87.38 107 TRP A C 1
ATOM 802 O O . TRP A 1 107 ? -11.627 -4.289 0.780 1.00 87.38 107 TRP A O 1
ATOM 812 N N . GLU A 1 108 ? -12.407 -5.956 2.076 1.00 81.19 108 GLU A N 1
ATOM 813 C CA . GLU A 1 108 ? -12.330 -7.001 1.042 1.00 81.19 108 GLU A CA 1
ATOM 814 C C . GLU A 1 108 ? -13.254 -6.718 -0.148 1.00 81.19 108 GLU A C 1
ATOM 816 O O . GLU A 1 108 ? -12.913 -7.043 -1.275 1.00 81.19 108 GLU A O 1
ATOM 821 N N . GLN A 1 109 ? -14.401 -6.077 0.082 1.00 78.88 109 GLN A N 1
ATOM 822 C CA . GLN A 1 109 ? -15.344 -5.695 -0.977 1.00 78.88 109 GLN A CA 1
ATOM 823 C C . GLN A 1 109 ? -15.020 -4.332 -1.610 1.00 78.88 109 GLN A C 1
ATOM 825 O O . GLN A 1 109 ? -15.711 -3.889 -2.532 1.00 78.88 109 GLN A O 1
ATOM 830 N N . SER A 1 110 ? -14.015 -3.623 -1.093 1.00 69.06 110 SER A N 1
ATOM 831 C CA . SER A 1 110 ? -13.734 -2.252 -1.494 1.00 69.06 110 SER A CA 1
ATOM 832 C C . SER A 1 110 ? -12.946 -2.200 -2.807 1.00 69.06 110 SER A C 1
ATOM 834 O O . SER A 1 110 ? -11.891 -2.830 -2.916 1.00 69.06 110 SER A O 1
ATOM 836 N N . PRO A 1 111 ? -13.322 -1.315 -3.753 1.00 58.69 111 PRO A N 1
ATOM 837 C CA . PRO A 1 111 ? -12.537 -1.048 -4.963 1.00 58.69 111 PRO A CA 1
ATOM 838 C C . PRO A 1 111 ? -11.128 -0.490 -4.685 1.00 58.69 111 PRO A C 1
ATOM 840 O O . PRO A 1 111 ? -10.335 -0.302 -5.607 1.00 58.69 111 PRO A O 1
ATOM 843 N N . THR A 1 112 ? -10.821 -0.146 -3.427 1.00 59.50 112 THR A N 1
ATOM 844 C CA . THR A 1 112 ? -9.542 0.446 -3.007 1.00 59.50 112 THR A CA 1
ATOM 845 C C . THR A 1 112 ? -8.368 -0.531 -3.035 1.00 59.50 112 THR A C 1
ATOM 847 O O . THR A 1 112 ? -7.221 -0.084 -2.989 1.00 59.50 112 THR A O 1
ATOM 850 N N . LEU A 1 113 ? -8.621 -1.839 -3.137 1.00 56.72 113 LEU A N 1
ATOM 851 C CA . LEU A 1 113 ? -7.632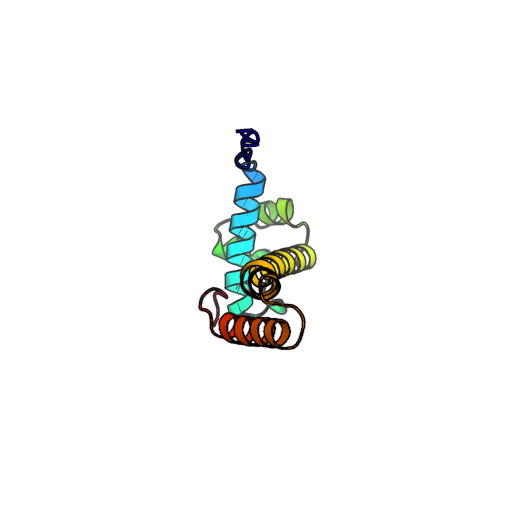 -2.810 -3.601 1.00 56.72 113 LEU A CA 1
ATOM 852 C C . LEU A 1 113 ? -7.755 -2.879 -5.133 1.00 56.72 113 LEU A C 1
ATOM 854 O O . LEU A 1 113 ? -8.782 -3.345 -5.620 1.00 56.72 113 LEU A O 1
ATOM 858 N N . PRO A 1 114 ? -6.780 -2.405 -5.936 1.00 48.09 114 PRO A N 1
ATOM 859 C CA . PRO A 1 114 ? -7.001 -2.182 -7.371 1.00 48.09 114 PRO A CA 1
ATOM 860 C C . PRO A 1 114 ? -6.966 -3.466 -8.231 1.00 48.09 114 PRO A C 1
ATOM 862 O O . PRO A 1 114 ? -6.328 -3.527 -9.282 1.00 48.09 114 PRO A O 1
ATOM 865 N N . GLY A 1 115 ? -7.611 -4.539 -7.780 1.00 44.88 115 GLY A N 1
ATOM 866 C CA . GLY A 1 115 ? -7.768 -5.796 -8.516 1.00 44.88 115 GLY A CA 1
ATOM 867 C C . GLY A 1 115 ? -9.071 -6.538 -8.238 1.00 44.88 115 GLY A C 1
ATOM 868 O O . GLY A 1 115 ? -9.278 -7.567 -8.877 1.00 44.88 115 GLY A O 1
ATOM 869 N N . GLY A 1 116 ? -9.946 -5.983 -7.388 1.00 42.38 116 GLY A N 1
ATOM 870 C CA . GLY A 1 116 ? -11.106 -6.701 -6.861 1.00 42.38 116 GLY A CA 1
ATOM 871 C C . GLY A 1 116 ? -10.760 -7.552 -5.651 1.00 42.38 116 GLY A C 1
ATOM 872 O O . GLY A 1 116 ? -9.561 -7.864 -5.458 1.00 42.38 116 GLY A O 1
#

Sequence (116 aa):
MTAGAKRGAKSPRPGSKGERTREAILAHALALATRIGFAGLTIGRLAEDLHMSKSGLFAHFRSKEALQVAALRRAEGLMIDAVVKPALTAPRGELRVRALFQGWLTWEQSPTLPGG

Radius of gyration: 18.69 Å; chains: 1; bounding box: 37×45×50 Å